Protein AF-A0A2T0LT93-F1 (afdb_monomer_lite)

Radius of gyration: 28.98 Å; chains: 1; bounding box: 56×27×81 Å

Secondary structure (DSSP, 8-state):
---PPPS--HHHHHHHHHTSHHHHHHHSHHHHHHHHHHHHHT-SSHHHHHHHHHHHTTSS-HHHHTTSHHHHHHHHHHHHHHHHHHHHHHHHHHHHHHHTT--------------------------------

Foldseek 3Di:
DDDDDAPDDPVNVVVVCCPDPVVVLVPDPVSVQLVCLVCQCPDPDPLSVVSSVCCNVVVDDPVCLCVDPVSVVVCVVVVVVVVVVVVVVVVVVVVVVVVVNDPDDPPDDDDDDDDDDDDDDDDDDDDDDDDDD

Organism: NCBI:txid1453103

Structure (mmCIF, N/CA/C/O backbone):
data_AF-A0A2T0LT93-F1
#
_entry.id   AF-A0A2T0LT93-F1
#
loop_
_atom_site.group_PDB
_atom_site.id
_atom_site.type_symbol
_atom_site.label_atom_id
_atom_site.label_alt_id
_atom_site.label_comp_id
_atom_site.label_asym_id
_atom_site.label_entity_id
_atom_site.label_seq_id
_atom_site.pdbx_PDB_ins_code
_atom_site.Cartn_x
_atom_site.Cartn_y
_atom_site.Cartn_z
_atom_site.occupancy
_atom_site.B_iso_or_equiv
_atom_site.auth_seq_id
_atom_site.auth_comp_id
_atom_site.auth_asym_id
_atom_site.auth_atom_id
_atom_site.pdbx_PDB_model_num
ATOM 1 N N . MET A 1 1 ? 10.426 -5.651 -48.108 1.00 40.28 1 MET A N 1
ATOM 2 C CA . MET A 1 1 ? 9.842 -5.873 -46.775 1.00 40.28 1 MET A CA 1
ATOM 3 C C . MET A 1 1 ? 10.988 -6.274 -45.885 1.00 40.28 1 MET A C 1
ATOM 5 O O . MET A 1 1 ? 11.503 -7.356 -46.097 1.00 40.28 1 MET A O 1
ATOM 9 N N . ASP A 1 2 ? 11.418 -5.396 -44.990 1.00 37.47 2 ASP A N 1
ATOM 10 C CA . ASP A 1 2 ? 11.998 -5.832 -43.722 1.00 37.47 2 ASP A CA 1
ATOM 11 C C . ASP A 1 2 ? 11.942 -4.640 -42.768 1.00 37.47 2 ASP A C 1
ATOM 13 O O . ASP A 1 2 ? 12.671 -3.659 -42.913 1.00 37.47 2 ASP A O 1
ATOM 17 N N . GLN A 1 3 ? 10.930 -4.667 -41.904 1.00 35.50 3 GLN A N 1
ATOM 18 C CA . GLN A 1 3 ? 10.751 -3.715 -40.818 1.00 35.50 3 GLN A CA 1
ATOM 19 C C . GLN A 1 3 ? 11.715 -4.151 -39.716 1.00 35.50 3 GLN A C 1
ATOM 21 O O . GLN A 1 3 ? 11.391 -5.038 -38.936 1.00 35.50 3 GLN A O 1
ATOM 26 N N . ALA A 1 4 ? 12.919 -3.583 -39.699 1.00 37.88 4 ALA A N 1
ATOM 27 C CA . ALA A 1 4 ? 13.836 -3.788 -38.588 1.00 37.88 4 ALA A CA 1
ATOM 28 C C . ALA A 1 4 ? 13.250 -3.114 -37.337 1.00 37.88 4 ALA A C 1
ATOM 30 O O . ALA A 1 4 ? 12.969 -1.914 -37.338 1.00 37.88 4 ALA A O 1
ATOM 31 N N . GLU A 1 5 ? 13.012 -3.945 -36.326 1.00 43.59 5 GLU A N 1
ATOM 32 C CA . GLU A 1 5 ? 12.380 -3.673 -35.038 1.00 43.59 5 GLU A CA 1
ATOM 33 C C . GLU A 1 5 ? 12.931 -2.411 -34.353 1.00 43.59 5 GLU A C 1
ATOM 35 O O . GLU A 1 5 ? 14.117 -2.289 -34.045 1.00 43.59 5 GLU A O 1
ATOM 40 N N . ASN A 1 6 ? 12.021 -1.465 -34.123 1.00 47.22 6 ASN A N 1
ATOM 41 C CA . ASN A 1 6 ? 12.211 -0.220 -33.381 1.00 47.22 6 ASN A CA 1
ATOM 42 C C . ASN A 1 6 ? 12.476 -0.534 -31.884 1.00 47.22 6 ASN A C 1
ATOM 44 O O . ASN A 1 6 ? 11.993 -1.554 -31.389 1.00 47.22 6 ASN A O 1
ATOM 48 N N . PRO A 1 7 ? 13.215 0.297 -31.125 1.00 48.78 7 PRO A N 1
ATOM 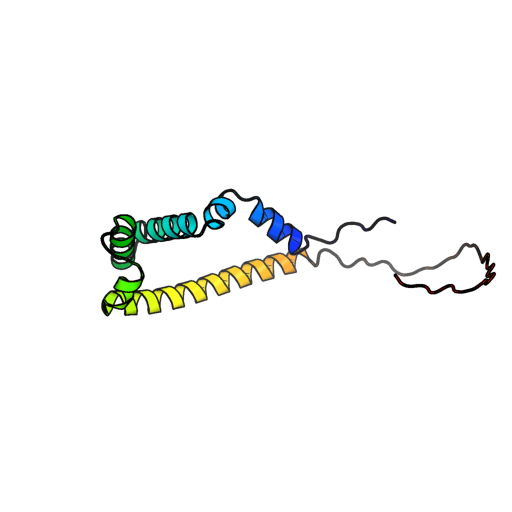49 C CA . PRO A 1 7 ? 13.696 -0.062 -29.798 1.00 48.78 7 PRO A CA 1
ATOM 50 C C . PRO A 1 7 ? 12.541 -0.073 -28.784 1.00 48.78 7 PRO A C 1
ATOM 52 O O . PRO A 1 7 ? 12.044 0.974 -28.386 1.00 48.78 7 PRO A O 1
ATOM 55 N N . ARG A 1 8 ? 12.144 -1.295 -28.399 1.00 62.62 8 ARG A N 1
ATOM 56 C CA . ARG A 1 8 ? 11.170 -1.697 -27.364 1.00 62.62 8 ARG A CA 1
ATOM 57 C C . ARG A 1 8 ? 9.907 -0.845 -27.304 1.00 62.62 8 ARG A C 1
ATOM 59 O O . ARG A 1 8 ? 9.816 0.133 -26.560 1.00 62.62 8 ARG A O 1
ATOM 66 N N . ASP A 1 9 ? 8.913 -1.310 -28.049 1.00 69.75 9 ASP A N 1
ATOM 67 C CA . ASP A 1 9 ? 7.543 -0.820 -28.007 1.00 69.75 9 ASP A CA 1
ATOM 68 C C . ASP A 1 9 ? 7.020 -0.841 -26.552 1.00 69.75 9 ASP A C 1
ATOM 70 O O . ASP A 1 9 ? 7.395 -1.694 -25.740 1.00 69.75 9 ASP A O 1
ATOM 74 N N . ILE A 1 10 ? 6.120 0.077 -26.195 1.00 67.12 10 ILE A N 1
ATOM 75 C CA . ILE A 1 10 ? 5.386 0.011 -24.917 1.00 67.12 10 ILE A CA 1
ATOM 76 C C . ILE A 1 10 ? 4.717 -1.360 -24.763 1.00 67.12 10 ILE A C 1
ATOM 78 O O . ILE A 1 10 ? 4.594 -1.870 -23.645 1.00 67.12 10 ILE A O 1
ATOM 82 N N . ASP A 1 11 ? 4.317 -1.966 -25.880 1.00 75.00 11 ASP A N 1
ATOM 83 C CA . ASP A 1 11 ? 3.783 -3.319 -25.916 1.00 75.00 11 ASP A CA 1
ATOM 84 C C . ASP A 1 11 ? 4.813 -4.388 -25.498 1.00 75.00 11 ASP A C 1
ATOM 86 O O . ASP A 1 11 ? 4.418 -5.352 -24.839 1.00 75.00 11 ASP A O 1
ATOM 90 N N . ASP A 1 12 ? 6.114 -4.197 -25.737 1.00 73.62 12 ASP A N 1
ATOM 91 C CA . ASP A 1 12 ? 7.180 -5.105 -25.279 1.00 73.62 12 ASP A CA 1
ATOM 92 C C . ASP A 1 12 ? 7.417 -4.981 -23.775 1.00 73.62 12 ASP A C 1
ATOM 94 O O . ASP A 1 12 ? 7.523 -5.985 -23.071 1.00 73.62 12 ASP A O 1
ATOM 98 N N . VAL A 1 13 ? 7.445 -3.752 -23.249 1.00 73.19 13 VAL A N 1
ATOM 99 C CA . VAL A 1 13 ? 7.545 -3.518 -21.798 1.00 73.19 13 VAL A CA 1
ATOM 100 C C . VAL A 1 13 ? 6.312 -4.078 -21.093 1.00 73.19 13 VAL A C 1
ATOM 102 O O . VAL A 1 13 ? 6.431 -4.740 -20.060 1.00 73.19 13 VAL A O 1
ATOM 105 N N . ARG A 1 14 ? 5.121 -3.872 -21.665 1.00 76.81 14 ARG A N 1
ATOM 106 C CA . ARG A 1 14 ? 3.878 -4.444 -21.139 1.00 76.81 14 ARG A CA 1
ATOM 107 C C . ARG A 1 14 ? 3.909 -5.969 -21.177 1.00 76.81 14 ARG A C 1
ATOM 109 O O . ARG A 1 14 ? 3.447 -6.582 -20.2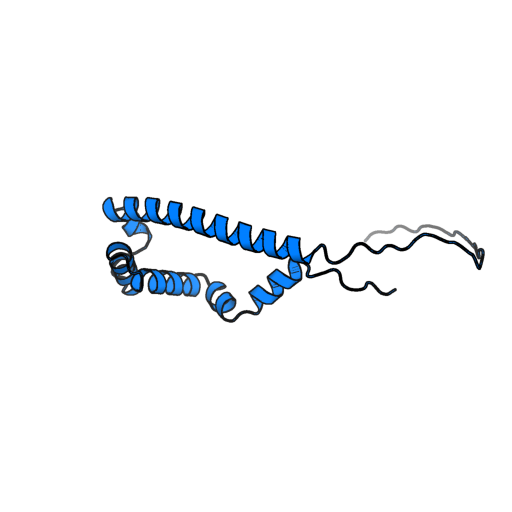20 1.00 76.81 14 ARG A O 1
ATOM 116 N N . SER A 1 15 ? 4.438 -6.567 -22.242 1.00 77.81 15 SER A N 1
ATOM 117 C CA . SER A 1 15 ? 4.540 -8.025 -22.380 1.00 77.81 15 SER A CA 1
ATOM 118 C C . SER A 1 15 ? 5.554 -8.611 -21.398 1.00 77.81 15 SER A C 1
ATOM 120 O O . SER A 1 15 ? 5.217 -9.541 -20.675 1.00 77.81 15 SER A O 1
ATOM 122 N N . ALA A 1 16 ? 6.729 -7.996 -21.248 1.00 79.50 16 ALA A N 1
ATOM 123 C CA . ALA A 1 16 ? 7.733 -8.409 -20.267 1.00 79.50 16 ALA A CA 1
ATOM 124 C C . ALA A 1 16 ? 7.222 -8.306 -18.819 1.00 79.50 16 ALA A C 1
ATOM 126 O O . ALA A 1 16 ? 7.483 -9.182 -17.996 1.00 79.50 16 ALA A O 1
ATOM 127 N N . VAL A 1 17 ? 6.458 -7.254 -18.505 1.00 79.81 17 VAL A N 1
ATOM 128 C CA . VAL A 1 17 ? 5.778 -7.131 -17.210 1.00 79.81 17 VAL A CA 1
ATOM 129 C C . VAL A 1 17 ? 4.692 -8.197 -17.070 1.00 79.81 17 VAL A C 1
ATOM 131 O O . VAL A 1 17 ? 4.595 -8.811 -16.017 1.00 79.81 17 VAL A O 1
ATOM 134 N N . ALA A 1 18 ? 3.903 -8.455 -18.114 1.00 80.19 18 ALA A N 1
ATOM 135 C CA . ALA A 1 18 ? 2.842 -9.461 -18.085 1.00 80.19 18 ALA A CA 1
ATOM 136 C C . ALA A 1 18 ? 3.361 -10.896 -17.899 1.00 80.19 18 ALA A C 1
ATOM 138 O O . ALA A 1 18 ? 2.645 -11.722 -17.339 1.00 80.19 18 ALA A O 1
ATOM 139 N N . GLU A 1 19 ? 4.581 -11.180 -18.348 1.00 81.75 19 GLU A N 1
ATOM 140 C CA . GLU A 1 19 ? 5.251 -12.475 -18.194 1.00 81.75 19 GLU A CA 1
ATOM 141 C C . GLU A 1 19 ? 5.963 -12.638 -16.841 1.00 81.75 19 GLU A C 1
ATOM 143 O O . GLU A 1 19 ? 6.448 -13.729 -16.526 1.00 81.75 19 GLU A O 1
ATOM 148 N N . SER A 1 20 ? 6.030 -11.587 -16.015 1.00 80.94 20 SER A N 1
ATOM 149 C CA . SER A 1 20 ? 6.711 -11.666 -14.726 1.00 80.94 20 SER A CA 1
ATOM 150 C C . SER A 1 20 ? 5.888 -12.462 -13.690 1.00 80.94 20 SER A C 1
ATOM 152 O O . SER A 1 20 ? 4.663 -12.306 -13.603 1.00 80.94 20 SER A O 1
ATOM 154 N N . PRO A 1 21 ? 6.535 -13.291 -12.844 1.00 75.56 21 PRO A N 1
ATOM 155 C CA . PRO A 1 21 ? 5.855 -14.040 -11.781 1.00 75.56 21 PRO A CA 1
ATOM 156 C C . PRO A 1 21 ? 5.081 -13.144 -10.804 1.00 75.56 21 PRO A C 1
ATOM 158 O O . PRO A 1 21 ? 4.027 -13.518 -10.286 1.00 75.56 21 PRO A O 1
ATOM 161 N N . GLU A 1 22 ? 5.597 -11.943 -10.554 1.00 76.75 22 GLU A N 1
ATOM 162 C CA . GLU A 1 22 ? 4.993 -10.948 -9.672 1.00 76.75 22 GLU A CA 1
ATOM 163 C C . GLU A 1 22 ? 3.703 -10.379 -10.272 1.00 76.75 22 GLU A C 1
ATOM 165 O O . GLU A 1 22 ? 2.751 -10.091 -9.543 1.00 76.75 22 GLU A O 1
ATOM 170 N N . PHE A 1 23 ? 3.639 -10.235 -11.598 1.00 78.56 23 PHE A N 1
ATOM 171 C CA . PHE A 1 23 ? 2.453 -9.725 -12.275 1.00 78.56 23 PHE A CA 1
ATOM 172 C C . PHE A 1 23 ? 1.298 -10.728 -12.264 1.00 78.56 23 PHE A C 1
ATOM 174 O O . PHE A 1 23 ? 0.144 -10.323 -12.104 1.00 78.56 23 PHE A O 1
ATOM 181 N N . GLU A 1 24 ? 1.589 -12.028 -12.335 1.00 73.69 24 GLU A N 1
ATOM 182 C CA . GLU A 1 24 ? 0.580 -13.083 -12.178 1.00 73.69 24 GLU A CA 1
ATOM 183 C C . GLU A 1 24 ? -0.089 -13.034 -10.791 1.00 73.69 24 GLU A C 1
ATOM 185 O O . GLU A 1 24 ? -1.322 -13.052 -10.692 1.00 73.69 24 GLU A O 1
ATOM 190 N N . GLU A 1 25 ? 0.681 -12.839 -9.710 1.00 71.81 25 GLU A N 1
ATOM 191 C CA . GLU A 1 25 ? 0.107 -12.610 -8.371 1.00 71.81 25 GLU A CA 1
ATOM 192 C C . GLU A 1 25 ? -0.756 -11.340 -8.319 1.00 71.81 25 GLU A C 1
ATOM 194 O O . GLU A 1 25 ? -1.768 -11.284 -7.608 1.00 71.81 25 GLU A O 1
ATOM 199 N N . LEU A 1 26 ? -0.377 -10.314 -9.081 1.00 80.25 26 LEU A N 1
ATOM 200 C CA . LEU A 1 26 ? -1.080 -9.039 -9.127 1.00 80.25 26 LEU A CA 1
ATOM 201 C C . LEU A 1 26 ? -2.240 -9.010 -10.130 1.00 80.25 26 LEU A C 1
ATOM 203 O O . LEU A 1 26 ? -2.971 -8.019 -10.167 1.00 80.25 26 LEU A O 1
ATOM 207 N N . ARG A 1 27 ? -2.485 -10.064 -10.911 1.00 82.81 27 ARG A N 1
ATOM 208 C CA . ARG A 1 27 ? -3.582 -10.098 -11.891 1.00 82.81 27 ARG A CA 1
ATOM 209 C C . ARG A 1 27 ? -4.941 -10.355 -11.238 1.00 82.81 27 ARG A C 1
ATOM 211 O O . ARG A 1 27 ? -5.942 -9.732 -11.607 1.00 82.81 27 ARG A O 1
ATOM 218 N N . ASP A 1 28 ? -4.972 -11.197 -10.208 1.00 88.25 28 ASP A N 1
ATOM 219 C CA . ASP A 1 28 ? -6.180 -11.502 -9.438 1.00 88.25 28 ASP A CA 1
ATOM 220 C C . ASP A 1 28 ? -6.439 -10.479 -8.318 1.00 88.25 28 ASP A C 1
ATOM 222 O O . ASP A 1 28 ? -5.555 -10.102 -7.548 1.00 88.25 28 ASP A O 1
ATOM 226 N N . ALA A 1 29 ? -7.697 -10.052 -8.178 1.00 88.12 29 ALA A N 1
ATOM 227 C CA . ALA A 1 29 ? -8.093 -9.067 -7.173 1.00 88.12 29 ALA A CA 1
ATOM 228 C C . ALA A 1 29 ? -7.963 -9.583 -5.732 1.00 88.12 29 ALA A C 1
ATOM 230 O O . ALA A 1 29 ? -7.782 -8.783 -4.808 1.00 88.12 29 ALA A O 1
ATOM 231 N N . SER A 1 30 ? -8.079 -10.895 -5.511 1.00 89.38 30 SER A N 1
ATOM 232 C CA . SER A 1 30 ? -7.903 -11.481 -4.179 1.00 89.38 30 SER A CA 1
ATOM 233 C C . SER A 1 30 ? -6.423 -11.646 -3.845 1.00 89.38 30 SER A C 1
ATOM 235 O O . SER A 1 30 ? -6.018 -11.317 -2.730 1.00 89.38 30 SER A O 1
ATOM 237 N N . SER A 1 31 ? -5.605 -12.073 -4.806 1.00 89.19 31 SER A N 1
ATOM 238 C CA . SER A 1 31 ? -4.151 -12.178 -4.663 1.00 89.19 31 SER A CA 1
ATOM 239 C C . SER A 1 31 ? -3.489 -10.814 -4.459 1.00 89.19 31 SER A C 1
ATOM 241 O O . SER A 1 31 ? -2.773 -10.661 -3.468 1.00 89.19 31 SER A O 1
ATOM 243 N N . ARG A 1 32 ? -3.852 -9.778 -5.238 1.00 90.62 32 ARG A N 1
ATOM 244 C CA . ARG A 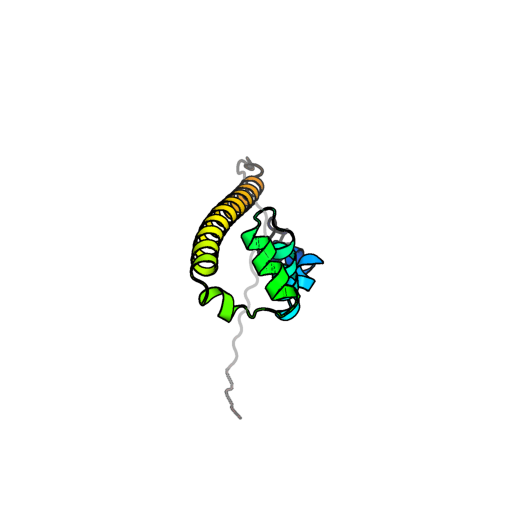1 32 ? -3.425 -8.381 -4.983 1.00 90.62 32 ARG A CA 1
ATOM 245 C C . ARG A 1 32 ? -3.690 -7.942 -3.552 1.00 90.62 32 ARG A C 1
ATOM 247 O O . ARG A 1 32 ? -2.852 -7.320 -2.908 1.00 90.62 32 ARG A O 1
ATOM 254 N N . ARG A 1 33 ? -4.878 -8.264 -3.044 1.00 91.75 33 ARG A N 1
ATOM 255 C CA . ARG A 1 33 ? -5.306 -7.865 -1.705 1.00 91.75 33 ARG A CA 1
ATOM 256 C C . ARG A 1 33 ? -4.511 -8.583 -0.618 1.00 91.75 33 ARG A C 1
ATOM 258 O O . ARG A 1 33 ? -4.062 -7.939 0.323 1.00 91.75 33 ARG A O 1
ATOM 265 N N . ARG A 1 34 ? -4.293 -9.895 -0.766 1.00 91.88 34 ARG A N 1
ATOM 266 C CA . ARG A 1 34 ? -3.438 -10.666 0.152 1.00 91.88 34 ARG A CA 1
ATOM 267 C C . ARG A 1 34 ? -2.002 -10.145 0.143 1.00 91.88 34 ARG A C 1
ATOM 269 O O . ARG A 1 34 ? -1.419 -9.988 1.213 1.00 91.88 34 ARG A O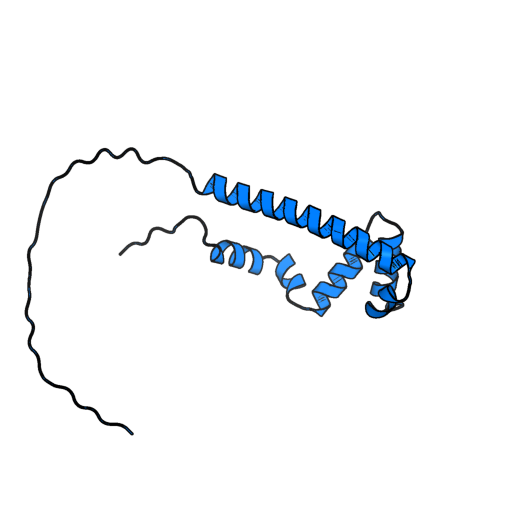 1
ATOM 276 N N . ALA A 1 35 ? -1.462 -9.837 -1.036 1.00 91.75 35 ALA A N 1
ATOM 277 C CA . ALA A 1 35 ? -0.131 -9.259 -1.179 1.00 91.75 35 ALA A CA 1
ATOM 278 C C . ALA A 1 35 ? -0.033 -7.894 -0.481 1.00 91.75 35 ALA A C 1
ATOM 280 O O . ALA A 1 35 ? 0.895 -7.679 0.294 1.00 91.75 35 ALA A O 1
ATOM 281 N N . LEU A 1 36 ? -1.026 -7.018 -0.666 1.00 92.12 36 LEU A N 1
ATOM 282 C CA . LEU A 1 36 ? -1.095 -5.728 0.022 1.00 92.12 36 LEU A CA 1
ATOM 283 C C . LEU A 1 36 ? -1.121 -5.891 1.549 1.00 92.12 36 LEU A C 1
ATOM 285 O O . LEU A 1 36 ? -0.363 -5.224 2.246 1.00 92.12 36 LEU A O 1
ATOM 289 N N . TYR A 1 37 ? -1.951 -6.791 2.080 1.00 95.19 37 TYR A N 1
ATOM 290 C CA . TYR A 1 37 ? -2.037 -7.002 3.531 1.00 95.19 37 TYR A CA 1
ATOM 291 C C . TYR A 1 37 ? -0.742 -7.565 4.112 1.00 95.19 37 TYR A C 1
ATOM 293 O O . TYR A 1 37 ? -0.334 -7.160 5.198 1.00 95.19 37 TYR A O 1
ATOM 301 N N . ARG A 1 38 ? -0.072 -8.459 3.375 1.00 95.25 38 ARG A N 1
ATOM 302 C CA . ARG A 1 38 ? 1.261 -8.963 3.722 1.00 95.25 38 ARG A CA 1
ATOM 303 C C . ARG A 1 38 ? 2.274 -7.817 3.796 1.00 95.25 38 ARG A C 1
ATOM 305 O O . ARG A 1 38 ? 2.907 -7.654 4.831 1.00 95.25 38 ARG A O 1
ATOM 312 N N . LEU A 1 39 ? 2.347 -6.981 2.759 1.00 94.00 39 LEU A N 1
ATOM 313 C CA . LEU A 1 39 ? 3.261 -5.834 2.710 1.00 94.00 39 LEU A CA 1
ATOM 314 C C . LEU A 1 39 ? 3.000 -4.825 3.835 1.00 94.00 39 LEU A C 1
ATOM 316 O O . LEU A 1 39 ? 3.939 -4.317 4.442 1.00 94.00 39 LEU A O 1
ATOM 320 N N . MET A 1 40 ? 1.732 -4.556 4.152 1.00 95.31 40 MET A N 1
ATOM 321 C CA . MET A 1 40 ? 1.373 -3.719 5.298 1.00 95.31 40 MET A CA 1
ATOM 322 C C . MET A 1 40 ? 1.841 -4.347 6.618 1.00 95.31 40 MET A C 1
ATOM 324 O O . MET A 1 40 ? 2.448 -3.663 7.433 1.00 95.31 40 MET A O 1
ATOM 328 N N . ALA A 1 41 ? 1.613 -5.650 6.813 1.00 96.94 41 ALA A N 1
ATOM 329 C CA . ALA A 1 41 ? 1.984 -6.372 8.032 1.00 96.94 41 ALA A CA 1
ATOM 330 C C . ALA A 1 41 ? 3.505 -6.509 8.235 1.00 96.94 41 ALA A C 1
ATOM 332 O O . ALA A 1 41 ? 3.957 -6.769 9.348 1.00 96.94 41 ALA A O 1
ATOM 333 N N . GLU A 1 42 ? 4.295 -6.348 7.179 1.00 96.75 42 GLU A N 1
ATOM 334 C CA . GLU A 1 42 ? 5.762 -6.376 7.213 1.00 96.75 42 GLU A CA 1
ATOM 335 C C . GLU A 1 42 ? 6.371 -4.964 7.290 1.00 96.75 42 GLU A C 1
ATOM 337 O O . GLU A 1 42 ? 7.588 -4.812 7.389 1.00 96.75 42 GLU A O 1
ATOM 342 N N . ASN A 1 43 ? 5.538 -3.917 7.285 1.00 95.69 43 ASN A N 1
ATOM 343 C CA . ASN A 1 43 ? 5.996 -2.535 7.267 1.00 95.69 43 ASN A CA 1
ATOM 344 C C . ASN A 1 43 ? 6.765 -2.168 8.563 1.00 95.69 43 ASN A C 1
ATOM 346 O O . ASN A 1 43 ? 6.374 -2.580 9.669 1.00 95.69 43 ASN A O 1
ATOM 350 N N . PRO A 1 44 ? 7.867 -1.394 8.467 1.00 94.94 44 PRO A N 1
ATOM 351 C CA . PRO A 1 44 ? 8.600 -0.908 9.637 1.00 94.94 44 PRO A CA 1
ATOM 352 C C . PRO A 1 44 ? 7.769 0.022 10.533 1.00 94.94 44 PRO A C 1
ATOM 354 O O . PRO A 1 44 ? 7.990 0.034 11.745 1.00 94.94 44 PRO A O 1
ATOM 357 N N . ASP A 1 45 ? 6.801 0.745 9.971 1.00 95.50 45 ASP A N 1
ATOM 358 C CA . ASP A 1 45 ? 5.875 1.582 10.726 1.00 95.50 45 ASP A CA 1
ATOM 359 C C . ASP A 1 45 ? 4.902 0.714 11.558 1.00 95.50 45 ASP A C 1
ATOM 361 O O . ASP A 1 45 ? 4.253 -0.190 11.011 1.00 95.50 45 ASP A O 1
ATOM 365 N N . PRO A 1 46 ? 4.785 0.957 12.878 1.00 96.25 46 PRO A N 1
ATOM 366 C CA . PRO A 1 46 ? 3.926 0.165 13.755 1.00 96.25 46 PRO A CA 1
ATOM 367 C C . PRO A 1 46 ? 2.445 0.190 13.370 1.00 96.25 46 PRO A C 1
ATOM 369 O O . PRO A 1 46 ? 1.769 -0.830 13.507 1.00 96.25 46 PRO A O 1
ATOM 372 N N . LEU A 1 47 ? 1.944 1.322 12.878 1.00 95.50 47 LEU A N 1
ATOM 373 C CA . LEU A 1 47 ? 0.533 1.501 12.561 1.00 95.50 47 LEU A CA 1
ATOM 374 C C . LEU A 1 47 ? 0.180 0.798 11.245 1.00 95.50 47 LEU A C 1
ATOM 376 O O . LEU A 1 47 ? -0.838 0.107 11.170 1.00 95.50 47 LEU A O 1
ATOM 380 N N . TRP A 1 48 ? 1.055 0.867 10.234 1.00 95.81 48 TRP A N 1
ATOM 381 C CA . TRP A 1 48 ? 0.917 0.041 9.025 1.00 95.81 48 TRP A CA 1
ATOM 382 C C . TRP A 1 48 ? 0.932 -1.452 9.344 1.00 95.81 48 TRP A C 1
ATOM 384 O O . TRP A 1 48 ? 0.088 -2.197 8.833 1.00 95.81 48 TRP A O 1
ATOM 394 N N . ARG A 1 49 ? 1.850 -1.872 10.219 1.00 97.62 49 ARG A N 1
ATOM 395 C CA . ARG A 1 49 ? 1.970 -3.261 10.664 1.00 97.62 49 ARG A CA 1
ATOM 396 C C . ARG A 1 49 ? 0.702 -3.752 11.343 1.00 97.62 49 ARG A C 1
ATOM 398 O O . ARG A 1 49 ? 0.201 -4.824 11.004 1.00 97.62 49 ARG A O 1
ATOM 405 N N . GLU A 1 50 ? 0.185 -2.968 12.278 1.00 97.31 50 GLU A N 1
ATOM 406 C CA . GLU A 1 50 ? -1.037 -3.278 13.009 1.00 97.31 50 GLU A CA 1
ATOM 407 C C . GLU A 1 50 ? -2.235 -3.412 12.060 1.00 97.31 50 GLU A C 1
ATOM 409 O O . GLU A 1 50 ? -2.916 -4.441 12.075 1.00 97.31 50 GLU A O 1
ATOM 414 N N . MET A 1 51 ? -2.454 -2.425 11.184 1.00 96.38 51 MET A N 1
ATOM 415 C CA . MET A 1 51 ? -3.530 -2.476 10.189 1.00 96.38 51 MET A CA 1
ATOM 416 C C . MET A 1 51 ? -3.384 -3.697 9.270 1.00 96.38 51 MET A C 1
ATOM 418 O O . MET A 1 51 ? -4.351 -4.424 9.042 1.00 96.38 51 MET A O 1
ATOM 422 N N . GLY A 1 52 ? -2.171 -3.973 8.782 1.00 96.69 52 GLY A N 1
ATOM 423 C CA . GLY A 1 52 ? -1.886 -5.129 7.932 1.00 96.69 52 GLY A CA 1
ATOM 424 C C . GLY A 1 52 ? -2.192 -6.465 8.607 1.00 96.69 52 GLY A C 1
ATOM 425 O O . GLY A 1 52 ? -2.802 -7.338 7.989 1.00 96.69 52 GLY A O 1
ATOM 426 N N . GLN A 1 53 ? -1.833 -6.619 9.885 1.00 97.69 53 GLN A N 1
ATOM 427 C CA . GLN A 1 53 ? -2.146 -7.818 10.668 1.00 97.69 53 GLN A CA 1
ATOM 428 C C . GLN A 1 53 ? -3.654 -7.984 10.865 1.00 97.69 53 GLN A C 1
ATOM 430 O O . GLN A 1 53 ? -4.186 -9.067 10.633 1.00 97.69 53 GLN A O 1
ATOM 435 N N . GLN A 1 54 ? -4.369 -6.917 11.228 1.00 96.88 54 GLN A N 1
ATOM 436 C CA . GLN A 1 54 ? -5.818 -6.989 11.428 1.00 96.88 54 GLN A CA 1
ATOM 437 C C . GLN A 1 54 ? -6.572 -7.347 10.137 1.00 96.88 54 GLN A C 1
ATOM 439 O O . GLN A 1 54 ? -7.505 -8.153 10.178 1.00 96.88 54 GLN A O 1
ATOM 444 N N . LEU A 1 55 ? -6.140 -6.812 8.990 1.00 96.00 55 LEU A N 1
ATOM 445 C CA . LEU A 1 55 ? -6.690 -7.153 7.674 1.00 96.00 55 LEU A CA 1
ATOM 446 C C . LEU A 1 55 ? -6.371 -8.593 7.266 1.00 96.00 55 LEU A C 1
ATOM 448 O O . LEU A 1 55 ? -7.238 -9.302 6.752 1.00 96.00 55 LEU A O 1
ATOM 452 N N . ARG A 1 56 ? -5.129 -9.034 7.492 1.00 95.62 56 ARG A N 1
ATOM 453 C CA . ARG A 1 56 ? -4.675 -10.394 7.179 1.00 95.62 56 ARG A CA 1
ATOM 454 C C . ARG A 1 56 ? -5.431 -11.443 7.990 1.00 95.62 56 ARG A C 1
ATOM 456 O O . ARG A 1 56 ? -5.832 -12.459 7.427 1.00 95.62 56 ARG A O 1
ATOM 463 N N . ASP A 1 57 ? -5.645 -11.177 9.274 1.00 96.25 57 ASP A N 1
ATOM 464 C CA . ASP A 1 57 ? -6.350 -12.076 10.192 1.00 96.25 57 ASP A CA 1
ATOM 465 C C . ASP A 1 57 ? -7.878 -12.009 10.024 1.00 96.25 57 ASP A C 1
ATOM 467 O O . ASP A 1 57 ? -8.607 -12.781 10.644 1.00 96.25 57 ASP A O 1
ATOM 471 N N . GLY A 1 58 ? -8.386 -11.062 9.226 1.00 94.62 58 GLY A N 1
ATOM 472 C CA . GLY A 1 58 ? -9.820 -10.827 9.055 1.00 94.62 58 GLY A CA 1
ATOM 473 C C . GLY A 1 58 ? -10.505 -10.219 10.283 1.00 94.62 58 GLY A C 1
ATOM 474 O O . GLY A 1 58 ? -11.733 -10.194 10.341 1.00 94.62 58 GLY A O 1
ATOM 475 N N . ARG A 1 59 ? -9.730 -9.708 11.249 1.00 95.88 59 ARG A N 1
ATOM 476 C CA . ARG A 1 59 ? -10.229 -8.963 12.419 1.00 95.88 59 ARG A CA 1
ATOM 477 C C . ARG A 1 59 ? -10.793 -7.595 12.036 1.00 95.88 59 ARG A C 1
ATOM 479 O O . ARG A 1 59 ? -11.549 -7.015 12.807 1.00 95.88 59 ARG A O 1
ATOM 486 N N . MET A 1 60 ? -10.426 -7.109 10.852 1.00 94.62 60 MET A N 1
ATOM 487 C CA . MET A 1 60 ? -10.878 -5.852 10.276 1.00 94.62 60 MET A CA 1
ATOM 488 C C . MET A 1 60 ? -11.078 -5.999 8.767 1.00 94.62 60 MET A C 1
ATOM 490 O O . MET A 1 60 ? -10.300 -6.658 8.074 1.00 94.62 60 MET A O 1
ATOM 494 N N . ARG A 1 61 ? -12.105 -5.346 8.234 1.00 92.44 61 ARG A N 1
ATOM 495 C CA . ARG A 1 61 ? -12.349 -5.149 6.805 1.00 92.44 61 ARG A CA 1
ATOM 496 C C . ARG A 1 61 ? -11.758 -3.808 6.358 1.00 92.44 61 ARG A C 1
ATOM 498 O O . ARG A 1 61 ? -11.794 -2.845 7.118 1.00 92.44 61 ARG A O 1
ATOM 505 N N . PRO A 1 62 ? -11.339 -3.661 5.089 1.00 89.94 62 PRO A N 1
ATOM 506 C CA . PRO A 1 62 ? -10.810 -2.391 4.573 1.00 89.94 62 PRO A CA 1
ATOM 507 C C . PRO A 1 62 ? -11.711 -1.178 4.805 1.00 89.94 62 PRO A C 1
ATOM 509 O O . PRO A 1 62 ? -11.223 -0.089 5.074 1.00 89.94 62 PRO A O 1
ATOM 512 N N . ALA A 1 63 ? -13.030 -1.366 4.711 1.00 90.62 63 ALA A N 1
ATOM 513 C CA . ALA A 1 63 ? -13.990 -0.290 4.935 1.00 90.62 63 ALA A CA 1
ATOM 514 C C . ALA A 1 63 ? -13.970 0.228 6.386 1.00 90.62 63 ALA A C 1
ATOM 516 O O . ALA A 1 63 ? -14.216 1.409 6.611 1.00 90.62 63 ALA A O 1
ATOM 517 N N . GLU A 1 64 ? -13.641 -0.632 7.352 1.00 91.50 64 GLU A N 1
ATOM 518 C CA . GLU A 1 64 ? -13.614 -0.303 8.781 1.00 91.50 64 GLU A CA 1
ATOM 519 C C . GLU A 1 64 ? -12.373 0.520 9.156 1.00 91.50 64 GLU A C 1
ATOM 521 O O . GLU A 1 64 ? -12.428 1.308 10.095 1.00 91.50 64 GLU A O 1
ATOM 526 N N . MET A 1 65 ? -11.287 0.448 8.375 1.00 89.19 65 MET A N 1
ATOM 527 C CA . MET A 1 65 ? -10.112 1.310 8.577 1.00 89.19 65 MET A CA 1
ATOM 528 C C . MET A 1 65 ? -10.459 2.799 8.490 1.00 89.19 65 MET A C 1
ATOM 530 O O . MET A 1 65 ? -9.868 3.618 9.184 1.00 89.19 65 MET A O 1
ATOM 534 N N . LEU A 1 66 ? -11.425 3.158 7.639 1.00 88.38 66 LEU A N 1
ATOM 535 C CA . LEU A 1 66 ? -11.854 4.546 7.460 1.00 88.38 66 LEU A CA 1
ATOM 536 C C . LEU A 1 66 ? -12.731 5.050 8.612 1.00 88.38 66 LEU A C 1
ATOM 538 O O . LEU A 1 66 ? -12.962 6.257 8.716 1.00 88.38 66 LEU A O 1
ATOM 542 N N . SER A 1 67 ? -13.229 4.142 9.454 1.00 90.50 67 SER A N 1
ATOM 543 C CA . SER A 1 67 ? -14.033 4.465 10.632 1.00 90.50 67 SER A CA 1
ATOM 544 C C . SER A 1 67 ? -13.179 4.864 11.837 1.00 90.50 67 SER A C 1
ATOM 546 O O . SER A 1 67 ? -13.675 5.578 12.704 1.00 90.50 67 SER A O 1
ATOM 548 N N . THR A 1 68 ? -11.903 4.470 11.868 1.00 91.81 68 THR A N 1
ATOM 549 C CA . THR A 1 68 ? -10.938 4.882 12.895 1.00 91.81 68 THR A CA 1
ATOM 550 C C . THR A 1 68 ? -10.207 6.151 12.436 1.00 91.81 68 THR A C 1
ATOM 552 O O . THR A 1 68 ? -9.514 6.106 11.413 1.00 91.81 68 THR A O 1
ATOM 555 N N . PRO A 1 69 ? -10.340 7.292 13.141 1.00 92.56 69 PRO A N 1
ATOM 556 C CA . PRO A 1 69 ? -9.718 8.557 12.741 1.00 92.56 69 PRO A CA 1
ATOM 557 C C . PRO A 1 69 ? -8.206 8.454 12.518 1.00 92.56 69 PRO A C 1
ATOM 559 O O . PRO A 1 69 ? -7.709 8.925 11.495 1.00 92.56 69 PRO A O 1
ATOM 562 N N . GLU A 1 70 ? -7.505 7.770 13.418 1.00 92.75 70 GLU A N 1
ATOM 563 C CA . GLU A 1 70 ? -6.051 7.614 13.410 1.00 92.75 70 GLU A CA 1
ATOM 564 C C . GLU A 1 70 ? -5.586 6.821 12.182 1.00 92.75 70 GLU A C 1
ATOM 566 O O . GLU A 1 70 ? -4.673 7.238 11.469 1.00 92.75 70 GLU A O 1
ATOM 571 N N . TYR A 1 71 ? -6.259 5.708 11.870 1.00 94.25 71 TYR A N 1
ATOM 572 C CA . TYR A 1 71 ? -5.966 4.928 10.666 1.00 94.25 71 TYR A CA 1
ATOM 573 C C . TYR A 1 71 ? -6.284 5.712 9.396 1.00 94.25 71 TYR A C 1
ATOM 575 O O . TYR A 1 71 ? -5.504 5.685 8.446 1.00 94.25 71 TYR A O 1
ATOM 583 N N . ARG A 1 72 ? -7.400 6.447 9.370 1.00 94.25 72 ARG A N 1
ATOM 584 C CA . ARG A 1 72 ? -7.782 7.278 8.222 1.00 94.25 72 ARG A CA 1
ATOM 585 C C . ARG A 1 72 ? -6.748 8.364 7.933 1.00 94.25 72 ARG A C 1
ATOM 587 O O . ARG A 1 72 ? -6.402 8.582 6.771 1.00 94.25 72 ARG A O 1
ATOM 594 N N . GLU A 1 73 ? -6.272 9.055 8.961 1.00 94.19 73 GLU A N 1
ATOM 595 C CA . GLU A 1 73 ? -5.244 10.090 8.823 1.00 94.19 73 GLU A CA 1
ATOM 596 C C . GLU A 1 73 ? -3.916 9.493 8.362 1.00 94.19 73 GLU A C 1
ATOM 598 O O . GLU A 1 73 ? -3.303 10.006 7.422 1.00 94.19 73 GLU A O 1
ATOM 603 N N . HIS A 1 74 ? -3.527 8.356 8.935 1.00 95.25 74 HIS A N 1
ATOM 604 C CA . HIS A 1 74 ? -2.303 7.667 8.550 1.00 95.25 74 HIS A CA 1
ATOM 605 C C . HIS A 1 74 ? -2.342 7.134 7.110 1.00 95.25 74 HIS A C 1
ATOM 607 O O . HIS A 1 74 ? -1.384 7.311 6.357 1.00 95.25 74 HIS A O 1
ATOM 613 N N . LEU A 1 75 ? -3.473 6.563 6.681 1.00 92.81 75 LEU A N 1
ATOM 614 C CA . LEU A 1 75 ? -3.710 6.160 5.291 1.00 92.81 75 LEU A CA 1
ATOM 615 C C . LEU A 1 75 ? -3.568 7.340 4.341 1.00 92.81 75 LEU A C 1
ATOM 617 O O . LEU A 1 75 ? -2.922 7.221 3.303 1.00 92.81 75 LEU A O 1
ATOM 621 N N . ARG A 1 76 ? -4.171 8.481 4.686 1.00 92.69 76 ARG A N 1
ATOM 622 C CA . ARG A 1 76 ? -4.121 9.682 3.853 1.00 92.69 76 ARG A CA 1
ATOM 623 C C . ARG A 1 76 ? -2.686 10.181 3.687 1.00 92.69 76 ARG A C 1
ATOM 625 O O . ARG A 1 76 ? -2.294 10.484 2.562 1.00 92.69 76 ARG A O 1
ATOM 632 N N . ALA A 1 77 ? -1.924 10.246 4.776 1.00 92.38 77 ALA A N 1
ATOM 633 C CA . ALA A 1 77 ? -0.524 10.656 4.741 1.00 92.38 77 ALA A CA 1
ATOM 634 C C . ALA A 1 77 ? 0.327 9.668 3.928 1.00 92.38 77 ALA A C 1
ATOM 636 O O . ALA A 1 77 ? 0.977 10.059 2.961 1.00 92.38 77 ALA A O 1
ATOM 637 N N . GLY A 1 78 ? 0.244 8.370 4.233 1.00 91.62 78 GLY A N 1
ATOM 638 C CA . GLY A 1 78 ? 1.058 7.373 3.541 1.00 91.62 78 GLY A CA 1
ATOM 639 C C . GLY A 1 78 ? 0.684 7.175 2.069 1.00 91.62 78 GLY A C 1
ATOM 640 O O . GLY A 1 78 ? 1.566 6.884 1.264 1.00 91.62 78 GLY A O 1
ATOM 641 N N . MET A 1 79 ? -0.578 7.390 1.679 1.00 90.06 79 MET A N 1
ATOM 642 C CA . MET A 1 79 ? -0.979 7.420 0.265 1.00 90.06 79 MET A CA 1
ATOM 643 C C . MET A 1 79 ? -0.359 8.608 -0.475 1.00 90.06 79 MET A C 1
ATOM 645 O O . MET A 1 79 ? 0.105 8.436 -1.599 1.00 90.06 79 MET A O 1
ATOM 649 N N . ALA A 1 80 ? -0.318 9.793 0.141 1.00 91.31 80 ALA A N 1
ATOM 650 C CA . ALA A 1 80 ? 0.324 10.962 -0.457 1.00 91.31 80 ALA A CA 1
ATOM 651 C C . ALA A 1 80 ? 1.832 10.728 -0.655 1.00 91.31 80 ALA A C 1
ATOM 653 O O . ALA A 1 80 ? 2.346 10.914 -1.760 1.00 91.31 80 ALA A O 1
ATOM 654 N N . ASP A 1 81 ? 2.514 10.216 0.372 1.00 90.94 81 ASP A N 1
ATOM 655 C CA . ASP A 1 81 ? 3.943 9.889 0.301 1.00 90.94 81 ASP A CA 1
ATOM 656 C C . ASP A 1 81 ? 4.232 8.762 -0.698 1.00 90.94 81 ASP A C 1
ATOM 658 O O . ASP A 1 81 ? 5.264 8.761 -1.373 1.00 90.94 81 ASP A O 1
ATOM 662 N N . GLY A 1 82 ? 3.337 7.775 -0.778 1.00 88.75 82 GLY A N 1
ATOM 663 C CA . GLY A 1 82 ? 3.422 6.665 -1.722 1.00 88.75 82 GLY A CA 1
ATOM 664 C C . GLY A 1 82 ? 3.274 7.132 -3.167 1.00 88.75 82 GLY A C 1
ATOM 665 O O . GLY A 1 82 ? 4.084 6.756 -4.010 1.00 88.75 82 GLY A O 1
ATOM 666 N N . LEU A 1 83 ? 2.299 8.002 -3.444 1.00 89.19 83 LEU A N 1
ATOM 667 C CA . LEU A 1 83 ? 2.100 8.599 -4.767 1.00 89.19 83 LEU A CA 1
ATOM 668 C C . LEU A 1 83 ? 3.291 9.462 -5.187 1.00 89.19 83 LEU A C 1
ATOM 670 O O . LEU A 1 83 ? 3.729 9.368 -6.331 1.00 89.19 83 LEU A O 1
ATOM 674 N N . ALA A 1 84 ? 3.853 10.253 -4.269 1.00 89.88 84 ALA A N 1
ATOM 675 C CA . ALA A 1 84 ? 5.037 11.060 -4.550 1.00 89.88 84 ALA A CA 1
ATOM 676 C C . ALA A 1 84 ? 6.253 10.187 -4.911 1.00 89.88 84 ALA A C 1
ATOM 678 O O . ALA A 1 84 ? 6.926 10.445 -5.909 1.00 89.88 84 ALA A O 1
ATOM 679 N N . ARG A 1 85 ? 6.506 9.117 -4.145 1.00 89.44 85 ARG A N 1
ATOM 680 C CA . ARG A 1 85 ? 7.582 8.153 -4.437 1.00 89.44 85 ARG A CA 1
ATOM 681 C C . ARG A 1 85 ? 7.348 7.395 -5.739 1.00 89.44 85 ARG A C 1
ATOM 683 O O . ARG A 1 85 ? 8.282 7.204 -6.510 1.00 89.44 85 ARG A O 1
ATOM 690 N N . PHE A 1 86 ? 6.108 6.993 -6.003 1.00 86.81 86 PHE A N 1
ATOM 691 C CA . PHE A 1 86 ? 5.750 6.339 -7.256 1.00 86.81 86 PHE A CA 1
ATOM 692 C C . PHE A 1 86 ? 5.986 7.263 -8.456 1.00 86.81 86 PHE A C 1
ATOM 694 O O . PHE A 1 86 ? 6.595 6.839 -9.430 1.00 86.81 86 PHE A O 1
ATOM 701 N N . ALA A 1 87 ? 5.595 8.537 -8.367 1.00 88.94 87 ALA A N 1
ATOM 702 C CA . ALA A 1 87 ? 5.848 9.517 -9.420 1.00 88.94 87 ALA A CA 1
ATOM 703 C C . ALA A 1 87 ? 7.351 9.711 -9.694 1.00 88.94 87 ALA A C 1
ATOM 705 O O . ALA A 1 87 ? 7.749 9.799 -10.853 1.00 88.94 87 ALA A O 1
ATOM 706 N N . GLN A 1 88 ? 8.190 9.717 -8.652 1.00 88.75 88 GLN A N 1
ATOM 707 C CA . GLN A 1 88 ? 9.650 9.759 -8.813 1.00 88.75 88 GLN A CA 1
ATOM 708 C C . GLN A 1 88 ? 10.173 8.521 -9.547 1.00 88.75 88 GLN A C 1
ATOM 710 O O . GLN A 1 88 ? 10.969 8.651 -10.472 1.00 88.75 88 GLN A O 1
ATOM 715 N N . LEU A 1 89 ? 9.699 7.330 -9.172 1.00 87.56 89 LEU A N 1
ATOM 716 C CA . LEU A 1 89 ? 10.089 6.084 -9.830 1.00 87.56 89 LEU A CA 1
ATOM 717 C C . LEU A 1 89 ? 9.675 6.072 -11.306 1.00 87.56 89 LEU A C 1
ATOM 719 O O . LEU A 1 89 ? 10.481 5.717 -12.160 1.00 87.56 89 LEU A O 1
ATOM 723 N N . VAL A 1 90 ? 8.451 6.509 -11.612 1.00 86.25 90 VAL A N 1
ATOM 724 C CA . VAL A 1 90 ? 7.976 6.655 -12.995 1.00 86.25 90 VAL A CA 1
ATOM 725 C C . VAL A 1 90 ? 8.861 7.628 -13.774 1.00 86.25 90 VAL A C 1
ATOM 727 O O . VAL A 1 90 ? 9.228 7.317 -14.901 1.00 86.25 90 VAL A O 1
ATOM 730 N N . GLY A 1 91 ? 9.260 8.752 -13.173 1.00 83.44 91 GLY A N 1
ATOM 731 C CA . GLY A 1 91 ? 10.185 9.703 -13.796 1.00 83.44 91 GLY A CA 1
ATOM 732 C C . GLY A 1 91 ? 11.552 9.092 -14.119 1.00 83.44 91 GLY A C 1
ATOM 733 O O . GLY A 1 91 ? 12.049 9.274 -15.224 1.00 83.44 91 GLY A O 1
ATOM 734 N N . VAL A 1 92 ? 12.126 8.309 -13.199 1.00 85.50 92 VAL A N 1
ATOM 735 C CA . VAL A 1 92 ? 13.399 7.596 -13.426 1.00 85.50 92 VAL A CA 1
ATOM 736 C C . VAL A 1 92 ? 13.274 6.576 -14.557 1.00 85.50 92 VAL A C 1
ATOM 738 O O . VAL A 1 92 ? 14.168 6.475 -15.394 1.00 85.50 92 VAL A O 1
ATOM 741 N N . VAL A 1 93 ? 12.173 5.821 -14.599 1.00 81.25 93 VAL A N 1
ATOM 742 C CA . VAL A 1 93 ? 11.919 4.846 -15.671 1.00 81.25 93 VAL A CA 1
ATOM 743 C C . VAL A 1 93 ? 11.765 5.552 -17.019 1.00 81.25 93 VAL A C 1
ATOM 745 O O . VAL A 1 93 ? 12.365 5.125 -17.997 1.00 81.25 93 VAL A O 1
ATOM 748 N N . ASP A 1 94 ? 11.014 6.649 -17.068 1.00 80.69 94 ASP A N 1
ATOM 749 C CA . ASP A 1 94 ? 10.801 7.459 -18.272 1.00 80.69 94 ASP A CA 1
ATOM 750 C C . ASP A 1 94 ? 12.112 8.082 -18.790 1.00 80.69 94 ASP A C 1
ATOM 752 O O . ASP A 1 94 ? 12.403 8.026 -19.985 1.00 80.69 94 ASP A O 1
ATOM 756 N N . GLU A 1 95 ? 12.959 8.604 -17.898 1.00 81.00 95 GLU A N 1
ATOM 757 C CA . GLU A 1 95 ? 14.291 9.113 -18.250 1.00 81.00 95 GLU A CA 1
ATOM 758 C C . GLU A 1 95 ? 15.220 8.002 -18.752 1.00 81.00 95 GLU A C 1
ATOM 760 O O . GLU A 1 95 ? 15.892 8.175 -19.769 1.00 81.00 95 GLU A O 1
ATOM 765 N N . HIS A 1 96 ? 15.211 6.837 -18.098 1.00 78.25 96 HIS A N 1
ATOM 766 C CA . HIS A 1 96 ? 15.984 5.678 -18.539 1.00 78.25 96 HIS A CA 1
ATOM 767 C C . HIS A 1 96 ? 15.557 5.206 -19.936 1.00 78.25 96 HIS A C 1
ATOM 769 O O . HIS A 1 96 ? 16.408 4.929 -20.779 1.00 78.25 96 HIS A O 1
ATOM 775 N N . LEU A 1 97 ? 14.250 5.168 -20.213 1.00 76.12 97 LEU A N 1
ATOM 776 C CA . LEU A 1 97 ? 13.726 4.810 -21.531 1.00 76.12 97 LEU A CA 1
ATOM 777 C C . LEU A 1 97 ? 14.126 5.833 -22.606 1.00 76.12 97 LEU A C 1
ATOM 779 O O . LEU A 1 97 ? 14.530 5.423 -23.692 1.00 76.12 97 LEU A O 1
ATOM 783 N N . ARG A 1 98 ? 14.091 7.143 -22.311 1.00 74.69 98 ARG A N 1
ATOM 784 C CA . ARG A 1 98 ? 14.546 8.183 -23.257 1.00 74.69 98 ARG A CA 1
ATOM 785 C C . ARG A 1 98 ? 16.047 8.131 -23.525 1.00 74.69 98 ARG A C 1
ATOM 787 O O . ARG A 1 98 ? 16.453 8.195 -24.677 1.00 74.69 98 ARG A O 1
ATOM 794 N N . ALA A 1 99 ? 16.871 7.978 -22.489 1.00 76.31 99 ALA A N 1
ATOM 795 C CA . ALA A 1 99 ? 18.328 7.930 -22.636 1.00 76.31 99 ALA A CA 1
ATOM 796 C C . ALA A 1 99 ? 18.800 6.755 -23.511 1.00 76.31 99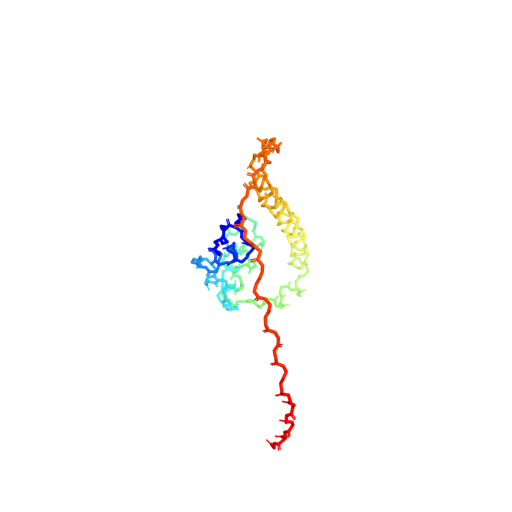 ALA A C 1
ATOM 798 O O . ALA A 1 99 ? 19.847 6.834 -24.149 1.00 76.31 99 ALA A O 1
ATOM 799 N N . HIS A 1 100 ? 18.019 5.675 -23.558 1.00 66.94 100 HIS A N 1
ATOM 800 C CA . HIS A 1 100 ? 18.275 4.519 -24.412 1.00 66.94 100 HIS A CA 1
ATOM 801 C C . HIS A 1 100 ? 17.547 4.563 -25.768 1.00 66.94 100 HIS A C 1
ATOM 803 O O . HIS A 1 100 ? 17.723 3.640 -26.561 1.00 66.94 100 HIS A O 1
ATOM 809 N N . ALA A 1 101 ? 16.785 5.624 -26.059 1.00 62.38 101 ALA A N 1
ATOM 810 C CA . ALA A 1 101 ? 16.177 5.860 -27.368 1.00 62.38 101 ALA A CA 1
ATOM 811 C C . ALA A 1 101 ? 17.118 6.602 -28.347 1.00 62.38 101 ALA A C 1
ATOM 813 O O . ALA A 1 101 ? 17.005 6.398 -29.552 1.00 62.38 101 ALA A O 1
ATOM 814 N N . ASP A 1 102 ? 18.080 7.394 -27.851 1.00 51.94 102 ASP A N 1
ATOM 815 C CA . ASP A 1 102 ? 18.902 8.324 -28.658 1.00 51.94 102 ASP A CA 1
ATOM 816 C C . ASP A 1 102 ? 20.352 7.845 -28.937 1.00 51.94 102 ASP A C 1
ATOM 818 O O . ASP A 1 102 ? 21.308 8.626 -28.947 1.00 51.94 102 ASP A O 1
ATOM 822 N N . GLY A 1 103 ? 20.555 6.546 -29.173 1.00 43.72 103 GLY A N 1
ATOM 823 C CA . GLY A 1 103 ? 21.866 5.988 -29.531 1.00 43.72 103 GLY A CA 1
ATOM 824 C C . GLY A 1 103 ? 22.278 6.222 -30.996 1.00 43.72 103 GLY A C 1
ATOM 825 O O . GLY A 1 103 ? 21.953 5.397 -31.841 1.00 43.72 103 GLY A O 1
ATOM 826 N N . GLU A 1 104 ? 23.077 7.279 -31.214 1.00 42.88 104 GLU A N 1
ATOM 827 C CA . GLU A 1 104 ? 23.926 7.676 -32.371 1.00 42.88 104 GLU A CA 1
ATOM 828 C C . GLU A 1 104 ? 23.297 8.487 -33.543 1.00 42.88 104 GLU A C 1
ATOM 830 O O . GLU A 1 104 ? 22.439 7.988 -34.276 1.00 42.88 104 GLU A O 1
ATOM 835 N N . PRO A 1 105 ? 23.794 9.719 -33.826 1.00 41.00 105 PRO A N 1
ATOM 836 C CA . PRO A 1 105 ? 23.510 10.426 -35.072 1.00 41.00 105 PRO A CA 1
ATOM 837 C C . PRO A 1 105 ? 24.271 9.770 -36.232 1.00 41.00 105 PRO A C 1
ATOM 839 O O . PRO A 1 105 ? 25.491 9.882 -36.349 1.00 41.00 105 PRO A O 1
ATOM 842 N N . SER A 1 106 ? 23.534 9.115 -37.129 1.00 40.41 106 SER A N 1
ATOM 843 C CA . SER A 1 106 ? 24.060 8.674 -38.420 1.00 40.41 106 SER A CA 1
ATOM 844 C C . SER A 1 106 ? 24.425 9.898 -39.264 1.00 40.41 106 SER A C 1
ATOM 846 O O . SER A 1 106 ? 23.580 10.517 -39.910 1.00 40.41 106 SER A O 1
ATOM 848 N N . GLY A 1 107 ? 25.704 10.267 -39.233 1.00 40.59 107 GLY A N 1
ATOM 849 C CA . GLY A 1 107 ? 26.326 11.061 -40.282 1.00 40.59 107 GLY A CA 1
ATOM 850 C C . GLY A 1 107 ? 26.414 10.209 -41.542 1.00 40.59 107 GLY A C 1
ATOM 851 O O . GLY A 1 107 ? 27.399 9.505 -41.747 1.00 40.59 107 GLY A O 1
ATOM 852 N N . LEU A 1 108 ? 25.362 10.234 -42.355 1.00 37.12 108 LEU A N 1
ATOM 853 C CA . LEU A 1 108 ? 25.422 9.806 -43.745 1.00 37.12 108 LEU A CA 1
ATOM 854 C C . LEU A 1 108 ? 25.150 11.025 -44.609 1.00 37.12 108 LEU A C 1
ATOM 856 O O . LEU A 1 108 ? 24.009 11.398 -44.889 1.00 37.12 108 LEU A O 1
ATOM 860 N N . ASP A 1 109 ? 26.259 11.645 -44.991 1.00 38.59 109 ASP A N 1
ATOM 861 C CA . ASP A 1 109 ? 26.333 12.571 -46.099 1.00 38.59 109 ASP A CA 1
ATOM 862 C C . ASP A 1 109 ? 25.688 11.902 -47.316 1.00 38.59 109 ASP A C 1
ATOM 864 O O . ASP A 1 109 ? 26.022 10.784 -47.715 1.00 38.59 109 ASP A O 1
ATOM 868 N N . ALA A 1 110 ? 24.696 12.592 -47.857 1.00 41.69 110 ALA A N 1
ATOM 869 C CA . ALA A 1 110 ? 24.018 12.232 -49.078 1.00 41.69 110 ALA A CA 1
ATOM 870 C C . ALA A 1 110 ? 24.988 12.289 -50.260 1.00 41.69 110 ALA A C 1
ATOM 872 O O . ALA A 1 110 ? 25.521 13.361 -50.497 1.00 41.69 110 ALA A O 1
ATOM 873 N N . GLU A 1 111 ? 25.107 11.199 -51.023 1.00 36.75 111 GLU A N 1
ATOM 874 C CA . GLU A 1 111 ? 25.161 11.133 -52.499 1.00 36.75 111 GLU A CA 1
ATOM 875 C C . GLU A 1 111 ? 24.756 9.683 -52.875 1.00 36.75 111 GLU A C 1
ATOM 877 O O . GLU A 1 111 ? 25.258 8.735 -52.287 1.00 36.75 111 GLU A O 1
ATOM 882 N N . GLY A 1 112 ? 23.801 9.353 -53.748 1.00 32.84 112 GLY A N 1
ATOM 883 C CA . GLY A 1 112 ? 23.240 10.066 -54.890 1.00 32.84 112 GLY A CA 1
ATOM 884 C C . GLY A 1 112 ? 23.642 9.356 -56.193 1.00 32.84 112 GLY A C 1
ATOM 885 O O . GLY A 1 112 ? 24.650 9.717 -56.781 1.00 32.84 112 GLY A O 1
ATOM 886 N N . GLY A 1 113 ? 22.860 8.371 -56.663 1.00 28.08 113 GLY A N 1
ATOM 887 C CA . GLY A 1 113 ? 23.004 7.766 -58.006 1.00 28.08 113 GLY A CA 1
ATOM 888 C C . GLY A 1 113 ? 22.486 6.320 -58.066 1.00 28.08 113 GLY A C 1
ATOM 889 O O . GLY A 1 113 ? 23.142 5.424 -57.561 1.00 28.08 113 GLY A O 1
ATOM 890 N N . ALA A 1 114 ? 21.222 6.072 -58.422 1.00 38.31 114 ALA A N 1
ATOM 891 C CA . ALA A 1 114 ? 20.658 5.980 -59.780 1.00 38.31 114 ALA A CA 1
ATOM 892 C C . ALA A 1 114 ? 20.820 4.582 -60.409 1.00 38.31 114 ALA A C 1
ATOM 894 O O . ALA A 1 114 ? 21.926 4.211 -60.760 1.00 38.31 114 ALA A O 1
ATOM 895 N N . GLU A 1 115 ? 19.691 3.870 -60.554 1.00 34.41 115 GLU A N 1
ATOM 896 C CA . GLU A 1 115 ? 19.323 2.829 -61.547 1.00 34.41 115 GLU A CA 1
ATOM 897 C C . GLU A 1 115 ? 18.216 1.964 -60.903 1.00 34.41 115 GLU A C 1
ATOM 899 O O . GLU A 1 115 ? 18.367 1.511 -59.779 1.00 34.41 115 GLU A O 1
ATOM 904 N N . GLY A 1 116 ? 17.037 1.687 -61.454 1.00 31.30 116 GLY A N 1
ATOM 905 C CA . GLY A 1 116 ? 16.420 1.953 -62.744 1.00 31.30 116 GLY A CA 1
ATOM 906 C C . GLY A 1 116 ? 15.352 0.871 -62.964 1.00 31.30 116 GLY A C 1
ATOM 907 O O . GLY A 1 116 ? 15.710 -0.297 -63.030 1.00 31.30 116 GLY A O 1
ATOM 908 N N . ASN A 1 117 ? 14.063 1.233 -63.048 1.00 33.59 117 ASN A N 1
ATOM 909 C CA . ASN A 1 117 ? 13.092 0.609 -63.967 1.00 33.59 117 ASN A CA 1
ATOM 910 C C . ASN A 1 117 ? 11.761 1.403 -63.996 1.00 33.59 117 ASN A C 1
ATOM 912 O O . ASN A 1 117 ? 11.237 1.702 -62.921 1.00 33.59 117 ASN A O 1
ATOM 916 N N . P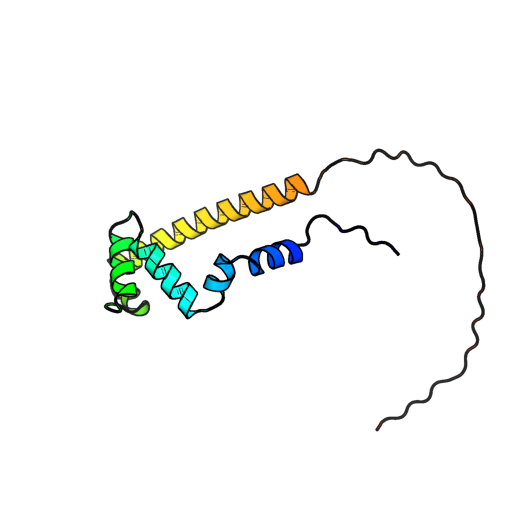RO A 1 118 ? 11.193 1.745 -65.171 1.00 46.28 118 PRO A N 1
ATOM 917 C CA . PRO A 1 118 ? 9.893 2.414 -65.293 1.00 46.28 118 PRO A CA 1
ATOM 918 C C . PRO A 1 118 ? 8.813 1.401 -65.799 1.00 46.28 118 PRO A C 1
ATOM 920 O O . PRO A 1 118 ? 9.074 0.198 -65.775 1.00 46.28 118 PRO A O 1
ATOM 923 N N . PRO A 1 119 ? 7.567 1.797 -66.142 1.00 48.12 119 PRO A N 1
ATOM 924 C CA . PRO A 1 119 ? 6.358 1.278 -65.498 1.00 48.12 119 PRO A CA 1
ATOM 925 C C . PRO A 1 119 ? 5.537 0.349 -66.416 1.00 48.12 119 PRO A C 1
ATOM 927 O O . PRO A 1 119 ? 5.573 0.464 -67.638 1.00 48.12 119 PRO A O 1
ATOM 930 N N . GLY A 1 120 ? 4.756 -0.557 -65.826 1.00 35.69 120 GLY A N 1
ATOM 931 C CA . GLY A 1 120 ? 3.769 -1.380 -66.533 1.00 35.69 120 GLY A CA 1
ATOM 932 C C . GLY A 1 120 ? 2.373 -1.091 -66.000 1.00 35.69 120 GLY A C 1
ATOM 933 O O . GLY A 1 120 ? 1.919 -1.741 -65.065 1.00 35.69 120 GLY A O 1
ATOM 934 N N . GLU A 1 121 ? 1.747 -0.064 -66.561 1.00 41.62 121 GLU A N 1
ATOM 935 C CA . GLU A 1 121 ? 0.369 0.351 -66.326 1.00 41.62 121 GLU A CA 1
ATOM 936 C C . GLU A 1 121 ? -0.525 -0.382 -67.337 1.00 41.62 121 GLU A C 1
ATOM 938 O O . GLU A 1 121 ? -0.461 -0.094 -68.526 1.00 41.62 121 GLU A O 1
ATOM 943 N N . GLU A 1 122 ? -1.346 -1.329 -66.882 1.00 43.22 122 GLU A N 1
ATOM 944 C CA . GLU A 1 122 ? -2.537 -1.764 -67.619 1.00 43.22 122 GLU A CA 1
ATOM 945 C C . GLU A 1 122 ? -3.721 -1.774 -66.652 1.00 43.22 122 GLU A C 1
ATOM 947 O O . GLU A 1 122 ? -3.849 -2.611 -65.758 1.00 43.22 122 GLU A O 1
ATOM 952 N N . VAL A 1 123 ? -4.557 -0.754 -66.821 1.00 48.81 123 VAL A N 1
ATOM 953 C CA . VAL A 1 123 ? -5.875 -0.609 -66.221 1.00 48.81 123 VAL A CA 1
ATOM 954 C C . VAL A 1 123 ? -6.870 -1.104 -67.264 1.00 48.81 123 VAL A C 1
ATOM 956 O O . VAL A 1 123 ? -6.989 -0.479 -68.313 1.00 48.81 123 VAL A O 1
ATOM 959 N N . GLU A 1 124 ? -7.625 -2.163 -66.973 1.00 43.94 124 GLU A N 1
ATOM 960 C CA . GLU A 1 124 ? -8.913 -2.393 -67.635 1.00 43.94 124 GLU A CA 1
ATOM 961 C C . GLU A 1 124 ? -10.017 -2.683 -66.606 1.00 43.94 124 GLU A C 1
ATOM 963 O O . GLU A 1 124 ? -10.007 -3.651 -65.846 1.00 43.94 124 GLU A O 1
ATOM 968 N N . ASP A 1 125 ? -10.949 -1.735 -66.604 1.00 45.47 125 ASP A N 1
ATOM 969 C CA . ASP A 1 125 ? -12.268 -1.655 -65.987 1.00 45.47 125 ASP A CA 1
ATOM 970 C C . ASP A 1 125 ? -13.221 -2.730 -66.529 1.00 45.47 125 ASP A C 1
ATOM 972 O O . ASP A 1 125 ? -13.307 -2.845 -67.743 1.00 45.47 125 ASP A O 1
ATOM 976 N N . GLN A 1 126 ? -13.978 -3.433 -65.662 1.00 44.78 126 GLN A N 1
ATOM 977 C CA . GLN A 1 126 ? -15.390 -3.807 -65.903 1.00 44.78 126 GLN A CA 1
ATOM 978 C C . GLN A 1 126 ? -16.163 -4.062 -64.583 1.00 44.78 126 GLN A C 1
ATOM 980 O O . GLN A 1 126 ? -16.167 -5.170 -64.050 1.00 44.78 126 GLN A O 1
ATOM 985 N N . GLY A 1 127 ? -16.910 -3.048 -64.125 1.00 40.16 127 GLY A N 1
ATOM 986 C CA . GLY A 1 127 ? -18.330 -3.185 -63.731 1.00 40.16 127 GLY A CA 1
ATOM 987 C C . GLY A 1 127 ? -18.718 -3.610 -62.288 1.00 40.16 127 GLY A C 1
ATOM 988 O O . GLY A 1 127 ? -18.231 -4.613 -61.772 1.00 40.16 127 GLY A O 1
ATOM 989 N N . PRO A 1 128 ? -19.696 -2.930 -61.636 1.00 57.28 128 PRO A N 1
ATOM 990 C CA . PRO A 1 128 ? -20.179 -3.268 -60.294 1.00 57.28 128 PRO A CA 1
ATOM 991 C C . PRO A 1 128 ? -21.454 -4.132 -60.322 1.00 57.28 128 PRO A C 1
ATOM 993 O O . PRO A 1 128 ? -22.386 -3.839 -61.070 1.00 57.28 128 PRO A O 1
ATOM 996 N N . ILE A 1 129 ? -21.582 -5.115 -59.420 1.00 45.50 129 ILE A N 1
ATOM 997 C CA . ILE A 1 129 ? -22.891 -5.701 -59.076 1.00 45.50 129 ILE A CA 1
ATOM 998 C C . ILE A 1 129 ? -23.065 -5.778 -57.554 1.00 45.50 129 ILE A C 1
ATOM 1000 O O . ILE A 1 129 ? -22.635 -6.705 -56.874 1.00 45.50 129 ILE A O 1
ATOM 1004 N N . LEU A 1 130 ? -23.782 -4.778 -57.037 1.00 49.22 130 LEU A N 1
ATOM 1005 C CA . LEU A 1 130 ? -24.655 -4.888 -55.868 1.00 49.22 130 LEU A CA 1
ATOM 1006 C C . LEU A 1 130 ? -25.507 -6.163 -55.958 1.00 49.22 130 LEU A C 1
ATOM 1008 O O . LEU A 1 130 ? -26.180 -6.323 -56.969 1.00 49.22 130 LEU A O 1
ATOM 1012 N N . ARG A 1 131 ? -25.638 -6.942 -54.874 1.00 41.41 131 ARG A N 1
ATOM 1013 C CA . ARG A 1 131 ? -26.943 -7.251 -54.241 1.00 41.41 131 ARG A CA 1
ATOM 1014 C C . ARG A 1 131 ? -26.781 -7.922 -52.873 1.00 41.41 131 ARG A C 1
ATOM 1016 O O . ARG A 1 131 ? -26.268 -9.024 -52.750 1.00 41.41 131 ARG A O 1
ATOM 1023 N N . ARG A 1 132 ? -27.351 -7.232 -51.879 1.00 42.62 132 ARG A N 1
ATOM 1024 C CA . ARG A 1 132 ? -27.987 -7.758 -50.661 1.00 42.62 132 ARG A CA 1
ATOM 1025 C C . ARG A 1 132 ? -28.513 -9.194 -50.800 1.00 42.62 132 ARG A C 1
ATOM 1027 O O . ARG A 1 132 ? -29.318 -9.449 -51.700 1.00 42.62 132 ARG A O 1
ATOM 1034 N N . ARG A 1 133 ? -28.299 -9.994 -49.758 1.00 53.47 133 ARG A N 1
ATOM 1035 C CA . ARG A 1 133 ? -29.390 -10.450 -48.885 1.00 53.47 133 ARG A CA 1
ATOM 1036 C C . ARG A 1 133 ? -28.877 -10.780 -47.496 1.00 53.47 133 ARG A C 1
ATOM 1038 O O . ARG A 1 133 ? -27.752 -11.306 -47.418 1.00 53.47 133 ARG A O 1
#

Sequence (133 aa):
MDQAENPRDIDDVRSAVAESPEFEELRDASSRRRALYRLMAENPDPLWREMGQQLRDGRMRPAEMLSTPEYREHLRAGMADGLARFAQLVGVVDEHLRAHADGEPSGLDAEGGAEGNPPGEEVEDQGPILRRR

pLDDT: mean 73.96, std 22.21, range [28.08, 97.69]